Protein AF-A0A7X8YH97-F1 (afdb_monomer)

Mean predicted aligned error: 13.13 Å

Nearest PDB structures (foldseek):
  5l1a-assembly1_A  TM=4.308E-01  e=7.096E+00  Legionella pneumophila subsp. pneumophila str. Philadelphia 1

Structure (mmCIF, N/CA/C/O backbone):
data_AF-A0A7X8YH97-F1
#
_entry.id   AF-A0A7X8YH97-F1
#
loop_
_atom_site.group_PDB
_atom_site.id
_atom_site.type_symbol
_atom_site.label_atom_id
_atom_site.label_alt_id
_atom_site.label_comp_id
_atom_site.label_asym_id
_atom_site.label_entity_id
_atom_site.label_seq_id
_atom_site.pdbx_PDB_ins_code
_atom_site.Cartn_x
_atom_site.Cartn_y
_atom_site.Cartn_z
_atom_site.occupancy
_atom_site.B_iso_or_equiv
_atom_site.auth_seq_id
_atom_site.auth_comp_id
_atom_site.auth_asym_id
_atom_site.auth_atom_id
_atom_site.pdbx_PDB_model_num
ATOM 1 N N . MET A 1 1 ? -0.348 -10.534 -25.094 1.00 33.12 1 MET A N 1
ATOM 2 C CA . MET A 1 1 ? -0.465 -11.509 -23.990 1.00 33.12 1 MET A CA 1
ATOM 3 C C . MET A 1 1 ? -1.700 -11.148 -23.183 1.00 33.12 1 MET A C 1
ATOM 5 O O . MET A 1 1 ? -1.750 -10.054 -22.644 1.00 33.12 1 MET A O 1
ATOM 9 N N . THR A 1 2 ? -2.729 -11.991 -23.199 1.00 35.75 2 THR A N 1
ATOM 10 C CA . THR A 1 2 ? -3.999 -11.766 -22.493 1.00 35.75 2 THR A CA 1
ATOM 11 C C . THR A 1 2 ? -3.890 -12.348 -21.086 1.00 35.75 2 THR A C 1
ATOM 13 O O . THR A 1 2 ? -3.944 -13.566 -20.922 1.00 35.75 2 THR A O 1
ATOM 16 N N . THR A 1 3 ? -3.692 -11.516 -20.065 1.00 48.28 3 THR A N 1
ATOM 17 C CA . THR A 1 3 ? -3.772 -11.976 -18.676 1.00 48.28 3 THR A CA 1
ATOM 18 C C . THR A 1 3 ? -5.246 -12.098 -18.287 1.00 48.28 3 THR A C 1
ATOM 20 O O . THR A 1 3 ? -5.969 -11.114 -18.162 1.00 48.28 3 THR A O 1
ATOM 23 N N . SER A 1 4 ? -5.713 -13.338 -18.142 1.00 44.66 4 SER A N 1
ATOM 24 C CA . SER A 1 4 ? -7.004 -13.661 -17.534 1.00 44.66 4 SER A CA 1
ATOM 25 C C . SER A 1 4 ? -6.951 -13.268 -16.055 1.00 44.66 4 SER A C 1
ATOM 27 O O . SER A 1 4 ? -6.412 -14.009 -15.235 1.00 44.66 4 SER A O 1
ATOM 29 N N . SER A 1 5 ? -7.452 -12.081 -15.713 1.00 53.50 5 SER A N 1
ATOM 30 C CA . SER A 1 5 ? -7.556 -11.628 -14.325 1.00 53.50 5 SER A CA 1
ATOM 31 C C . SER A 1 5 ? -8.686 -12.392 -13.632 1.00 53.50 5 SER A C 1
ATOM 33 O O . SER A 1 5 ? -9.864 -12.098 -13.827 1.00 53.50 5 SER A O 1
ATOM 35 N N . SER A 1 6 ? -8.333 -13.401 -12.836 1.00 59.72 6 SER A N 1
ATOM 36 C CA . SER A 1 6 ? -9.262 -13.960 -11.853 1.00 59.72 6 SER A CA 1
ATOM 37 C C . SER A 1 6 ? -9.592 -12.873 -10.820 1.00 59.72 6 SER A C 1
ATOM 39 O O . SER A 1 6 ? -8.671 -12.199 -10.349 1.00 59.72 6 SER A O 1
ATOM 41 N N . PRO A 1 7 ? -10.871 -12.672 -10.460 1.00 69.12 7 PRO A N 1
ATOM 42 C CA . PRO A 1 7 ? -11.258 -11.606 -9.546 1.00 69.12 7 PRO A CA 1
ATOM 43 C C . PRO A 1 7 ? -10.638 -11.830 -8.162 1.00 69.12 7 PRO A C 1
ATOM 45 O O . PRO A 1 7 ? -10.710 -12.930 -7.610 1.00 69.12 7 PRO A O 1
ATOM 48 N N . LEU A 1 8 ? -10.050 -10.773 -7.592 1.00 81.38 8 LEU A N 1
ATOM 49 C CA . LEU A 1 8 ? -9.585 -10.766 -6.204 1.00 81.38 8 LEU A CA 1
ATOM 50 C C . LEU A 1 8 ? -10.750 -11.134 -5.286 1.00 81.38 8 LEU A C 1
ATOM 52 O O . LEU A 1 8 ? -11.777 -10.451 -5.259 1.00 81.38 8 LEU A O 1
ATOM 56 N N . LYS A 1 9 ? -10.591 -12.210 -4.518 1.00 86.69 9 LYS A N 1
ATOM 57 C CA . LYS A 1 9 ? -11.606 -12.648 -3.562 1.00 86.69 9 LYS A CA 1
ATOM 58 C C . LYS A 1 9 ? -11.460 -11.856 -2.266 1.00 86.69 9 LYS A C 1
ATOM 60 O O . LYS A 1 9 ? -10.758 -12.271 -1.349 1.00 86.69 9 LYS A O 1
ATOM 65 N N . VAL A 1 10 ? -12.122 -10.706 -2.208 1.00 89.12 10 VAL A N 1
ATOM 66 C CA . VAL A 1 10 ? -12.185 -9.873 -1.002 1.00 89.12 10 VAL A CA 1
ATOM 67 C C . VAL A 1 10 ? -13.341 -10.357 -0.108 1.00 89.12 10 VAL A C 1
ATOM 69 O O . VAL A 1 10 ? -14.447 -10.548 -0.624 1.00 89.12 10 VAL A O 1
ATOM 72 N N . PRO A 1 11 ? -13.118 -10.578 1.204 1.00 92.19 11 PRO A N 1
ATOM 73 C CA . PRO A 1 11 ? -14.186 -10.887 2.159 1.00 92.19 11 PRO A CA 1
ATOM 74 C C . PRO A 1 11 ? -15.268 -9.804 2.203 1.00 92.19 11 PRO A C 1
ATOM 76 O O . PRO A 1 11 ? -15.041 -8.654 1.819 1.00 92.19 11 PRO A O 1
ATOM 79 N N . LYS A 1 12 ? -16.461 -10.152 2.693 1.00 93.56 12 LYS A N 1
ATOM 80 C CA . LYS A 1 12 ? -17.549 -9.169 2.821 1.00 93.56 12 LYS A CA 1
ATOM 81 C C . LYS A 1 12 ? -17.186 -8.088 3.838 1.00 93.56 12 LYS A C 1
ATOM 83 O O . LYS A 1 12 ? -16.402 -8.320 4.754 1.00 93.56 12 LYS A O 1
ATOM 88 N N . PHE A 1 13 ? -17.810 -6.917 3.717 1.00 92.94 13 PHE A N 1
ATOM 89 C CA . PHE A 1 13 ? -17.555 -5.795 4.625 1.00 92.94 13 PHE A CA 1
ATOM 90 C C . PHE A 1 13 ? -17.718 -6.175 6.103 1.00 92.94 13 PHE A C 1
ATOM 92 O O . PHE A 1 13 ? -16.851 -5.851 6.910 1.00 92.94 13 PHE A O 1
ATOM 99 N N . ASP A 1 14 ? -18.776 -6.913 6.447 1.00 95.88 14 ASP A N 1
ATOM 100 C CA . ASP A 1 14 ? -19.022 -7.337 7.830 1.00 95.88 14 ASP A CA 1
ATOM 101 C C . ASP A 1 14 ? -17.908 -8.247 8.365 1.00 95.88 14 ASP A C 1
ATOM 103 O O . ASP A 1 14 ? -17.496 -8.112 9.517 1.00 95.88 14 ASP A O 1
ATOM 107 N N . GLU A 1 15 ? -17.365 -9.122 7.516 1.00 94.12 15 GLU A N 1
ATOM 108 C CA . GLU A 1 15 ? -16.246 -10.010 7.853 1.00 94.12 15 GLU A CA 1
ATOM 109 C C . GLU A 1 15 ? -14.955 -9.207 8.057 1.00 94.12 15 GLU A C 1
ATOM 111 O O . GLU A 1 15 ? -14.244 -9.419 9.036 1.00 94.12 15 GLU A O 1
ATOM 116 N N . LEU A 1 16 ? -14.684 -8.226 7.190 1.00 94.00 16 LEU A N 1
ATOM 117 C CA . LEU A 1 16 ? -13.542 -7.317 7.331 1.00 94.00 16 LEU A CA 1
ATOM 118 C C . LEU A 1 16 ? -13.643 -6.462 8.597 1.00 94.00 16 LEU A C 1
ATOM 120 O O . LEU A 1 16 ? -12.649 -6.269 9.295 1.00 94.00 16 LEU A O 1
ATOM 124 N N . MET A 1 17 ? -14.840 -5.963 8.911 1.00 93.88 17 MET A N 1
ATOM 125 C CA . MET A 1 17 ? -15.090 -5.185 10.121 1.00 93.88 17 MET A CA 1
ATOM 126 C C . MET A 1 17 ? -14.912 -6.045 11.375 1.00 93.88 17 MET A C 1
ATOM 128 O O . MET A 1 17 ? -14.331 -5.575 12.354 1.00 93.88 17 MET A O 1
ATOM 132 N N . ALA A 1 18 ? -15.406 -7.286 11.361 1.00 95.12 18 ALA A N 1
ATOM 133 C CA . ALA A 1 18 ? -15.206 -8.226 12.455 1.00 95.12 18 ALA A CA 1
ATOM 134 C C . ALA A 1 18 ? -13.716 -8.540 12.644 1.00 95.12 18 ALA A C 1
ATOM 136 O O . ALA A 1 18 ? -13.224 -8.483 13.769 1.00 95.12 18 ALA A O 1
ATOM 137 N N . LEU A 1 19 ? -12.987 -8.787 11.552 1.00 93.19 19 LEU A N 1
ATOM 138 C CA . LEU A 1 19 ? -11.553 -9.063 11.585 1.00 93.19 19 LEU A CA 1
ATOM 139 C C . LEU A 1 19 ? -10.771 -7.869 12.146 1.00 93.19 19 LEU A C 1
ATOM 141 O O . LEU A 1 19 ? -10.031 -8.025 13.105 1.00 93.19 19 LEU A O 1
ATOM 145 N N . ALA A 1 20 ? -11.022 -6.654 11.655 1.00 91.88 20 ALA A N 1
ATOM 146 C CA . ALA A 1 20 ? -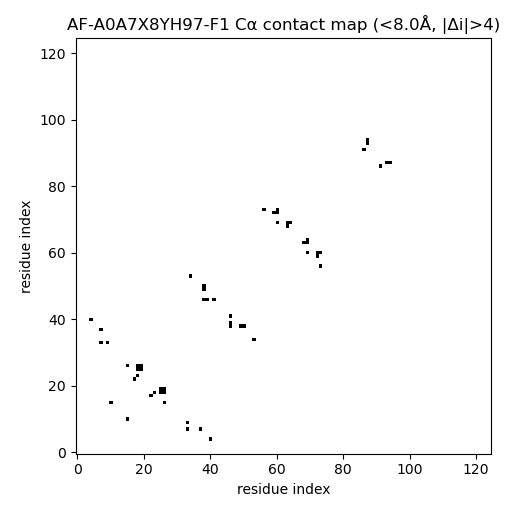10.342 -5.449 12.132 1.00 91.88 20 ALA A CA 1
ATOM 147 C C . ALA A 1 20 ? -10.589 -5.139 13.622 1.00 91.88 20 ALA A C 1
ATOM 149 O O . ALA A 1 20 ? -9.749 -4.508 14.261 1.00 91.88 20 ALA A O 1
ATOM 150 N N . LYS A 1 21 ? -11.739 -5.547 14.177 1.00 93.44 21 LYS A N 1
ATOM 151 C CA . LYS A 1 21 ? -12.075 -5.351 15.598 1.00 93.44 21 LYS A CA 1
ATOM 152 C C . LYS A 1 21 ? -11.495 -6.438 16.498 1.00 93.44 21 LYS A C 1
ATOM 154 O O . LYS A 1 21 ? -11.022 -6.123 17.585 1.00 93.44 21 LYS A O 1
ATOM 159 N N . ASN A 1 22 ? -11.583 -7.694 16.065 1.00 95.88 22 ASN A N 1
ATOM 160 C CA . ASN A 1 22 ? -11.294 -8.853 16.908 1.00 95.88 22 ASN A CA 1
ATOM 161 C C . ASN A 1 22 ? -9.854 -9.355 16.746 1.00 95.88 22 ASN A C 1
ATOM 163 O O . ASN A 1 22 ? -9.278 -9.846 17.710 1.00 95.88 22 ASN A O 1
ATOM 167 N N . ASP A 1 23 ? -9.277 -9.218 15.549 1.00 94.44 23 ASP A N 1
ATOM 168 C CA . ASP A 1 23 ? -7.896 -9.592 15.243 1.00 94.44 23 ASP A CA 1
ATOM 169 C C . ASP A 1 23 ? -7.267 -8.623 14.217 1.00 94.44 23 ASP A C 1
ATOM 171 O O . ASP A 1 23 ? -7.210 -8.896 13.009 1.00 94.44 23 ASP A O 1
ATOM 175 N N . PRO A 1 24 ? -6.772 -7.463 14.684 1.00 90.81 24 PRO A N 1
ATOM 176 C CA . PRO A 1 24 ? -6.128 -6.479 13.818 1.00 90.81 24 PRO A CA 1
ATOM 177 C C . PRO A 1 24 ? -4.909 -7.034 13.064 1.00 90.81 24 PRO A C 1
ATOM 179 O O . PRO A 1 24 ? -4.602 -6.572 11.966 1.00 90.81 24 PRO A O 1
ATOM 182 N N . SER A 1 25 ? -4.224 -8.033 13.632 1.00 93.50 25 SER A N 1
ATOM 183 C CA . SER A 1 25 ? -3.020 -8.615 13.037 1.00 93.50 25 SER A CA 1
ATOM 184 C C . SER A 1 25 ? -3.344 -9.484 11.822 1.00 93.50 25 SER A C 1
ATOM 186 O O . SER A 1 25 ? -2.684 -9.375 10.786 1.00 93.50 25 SER A O 1
ATOM 188 N N . GLU A 1 26 ? -4.414 -10.276 11.894 1.00 93.38 26 GLU A N 1
ATOM 189 C CA . GLU A 1 26 ? -4.918 -11.039 10.752 1.00 93.38 26 GLU A CA 1
ATOM 190 C C . GLU A 1 26 ? -5.507 -10.122 9.676 1.00 93.38 26 GLU A C 1
ATOM 192 O O . GLU A 1 26 ? -5.335 -10.374 8.482 1.00 93.38 26 GLU A O 1
ATOM 197 N N . PHE A 1 27 ? -6.122 -9.001 10.066 1.00 93.75 27 PHE A N 1
ATOM 198 C CA . PHE A 1 27 ? -6.547 -7.981 9.107 1.00 93.75 27 PHE A CA 1
ATOM 199 C C . PHE A 1 27 ? -5.358 -7.394 8.328 1.00 93.75 27 PHE A C 1
ATOM 201 O O . PHE A 1 27 ? -5.436 -7.209 7.109 1.00 93.75 27 PHE A O 1
ATOM 208 N N . ASP A 1 28 ? -4.235 -7.135 9.000 1.00 91.44 28 ASP A N 1
ATOM 209 C CA . ASP A 1 28 ? -3.012 -6.651 8.356 1.00 91.44 28 ASP A CA 1
ATOM 210 C C . ASP A 1 28 ? -2.398 -7.685 7.404 1.00 91.44 28 ASP A C 1
ATOM 212 O O . ASP A 1 28 ? -2.022 -7.337 6.279 1.00 91.44 28 ASP A O 1
ATOM 216 N N . ARG A 1 29 ? -2.376 -8.963 7.799 1.00 94.31 29 ARG A N 1
ATOM 217 C CA . ARG A 1 29 ? -1.921 -10.071 6.942 1.00 94.31 29 ARG A CA 1
ATOM 218 C C . ARG A 1 29 ? -2.803 -10.247 5.712 1.00 94.31 29 ARG A C 1
ATOM 220 O O . ARG A 1 29 ? -2.284 -10.415 4.609 1.00 94.31 29 ARG A O 1
ATOM 227 N N . LEU A 1 30 ? -4.124 -10.160 5.874 1.00 94.44 30 LEU A N 1
ATOM 228 C CA . LEU A 1 30 ? -5.070 -10.221 4.762 1.00 94.44 30 LEU A CA 1
ATOM 229 C C . LEU A 1 30 ? -4.807 -9.096 3.755 1.00 94.44 30 LEU A C 1
ATOM 231 O O . LEU A 1 30 ? -4.735 -9.356 2.554 1.00 94.44 30 LEU A O 1
ATOM 235 N N . LYS A 1 31 ? -4.614 -7.857 4.229 1.00 92.50 31 LYS A N 1
ATOM 236 C CA . LYS A 1 31 ? -4.262 -6.724 3.357 1.00 92.50 31 LYS A CA 1
ATOM 237 C C . LYS A 1 31 ? -2.973 -6.988 2.578 1.00 92.50 31 LYS A C 1
ATOM 239 O O . LYS A 1 31 ? -2.967 -6.817 1.363 1.00 92.50 31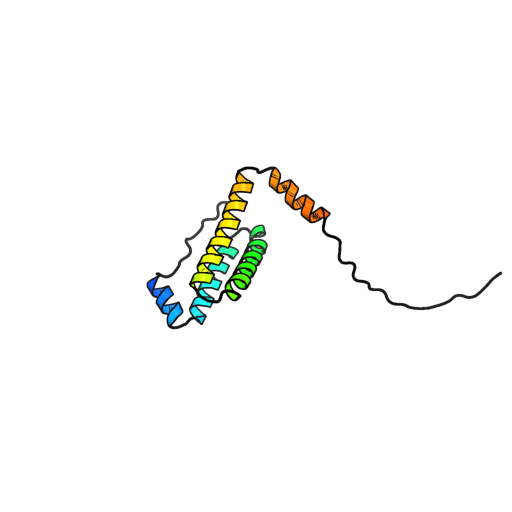 LYS A O 1
ATOM 244 N N . GLN A 1 32 ? -1.910 -7.427 3.255 1.00 93.62 32 GLN A N 1
ATOM 245 C CA . GLN A 1 32 ? -0.627 -7.733 2.608 1.00 93.62 32 GLN A CA 1
ATOM 246 C C . GLN A 1 32 ? -0.778 -8.830 1.551 1.00 93.62 32 GLN A C 1
ATOM 248 O O . GLN A 1 32 ? -0.344 -8.648 0.417 1.00 93.62 32 GLN A O 1
ATOM 253 N N . SER A 1 33 ? -1.485 -9.914 1.880 1.00 95.00 33 SER A N 1
ATOM 254 C CA . SER A 1 33 ? -1.751 -11.012 0.949 1.00 95.00 33 SER A CA 1
ATOM 255 C C . SER A 1 33 ? -2.510 -10.553 -0.299 1.00 95.00 33 SER A C 1
ATOM 257 O O . SER A 1 33 ? -2.179 -10.969 -1.410 1.00 95.00 33 SER A O 1
ATOM 259 N N . LEU A 1 34 ? -3.518 -9.688 -0.145 1.00 94.06 34 LEU A N 1
ATOM 260 C CA . LEU A 1 34 ? -4.260 -9.134 -1.279 1.00 94.06 34 LEU A CA 1
ATOM 261 C C . LEU A 1 34 ? -3.368 -8.243 -2.155 1.00 94.06 34 LEU A C 1
ATOM 263 O O . LEU A 1 34 ? -3.407 -8.368 -3.379 1.00 94.06 34 LEU A O 1
ATOM 267 N N . CYS A 1 35 ? -2.530 -7.392 -1.554 1.00 93.88 35 CYS A N 1
ATOM 268 C CA . CYS A 1 35 ? -1.562 -6.586 -2.300 1.00 93.88 35 CYS A CA 1
ATOM 269 C C . CYS A 1 35 ? -0.562 -7.466 -3.066 1.00 93.88 35 CYS A C 1
ATOM 271 O O . CYS A 1 35 ? -0.350 -7.257 -4.260 1.00 93.88 35 CYS A O 1
ATOM 273 N N . ASP A 1 36 ? 0.008 -8.484 -2.421 1.00 94.50 36 ASP A N 1
ATOM 274 C CA . ASP A 1 36 ? 0.963 -9.399 -3.051 1.00 94.50 36 ASP A CA 1
ATOM 275 C C . ASP A 1 36 ? 0.349 -10.179 -4.215 1.00 94.50 36 ASP A C 1
ATOM 277 O O . ASP A 1 36 ? 1.017 -10.372 -5.233 1.00 94.50 36 ASP A O 1
ATOM 281 N N . GLN A 1 37 ? -0.919 -10.584 -4.112 1.00 94.19 37 GLN A N 1
ATOM 282 C CA . GLN A 1 37 ? -1.641 -11.220 -5.216 1.00 94.19 37 GLN A CA 1
ATOM 283 C C . GLN A 1 37 ? -1.746 -10.288 -6.429 1.00 94.19 37 GLN A C 1
ATOM 285 O O . GLN A 1 37 ? -1.451 -10.706 -7.548 1.00 94.19 37 GLN A O 1
ATOM 290 N N . VAL A 1 38 ? -2.108 -9.016 -6.216 1.00 91.88 38 VAL A N 1
ATOM 291 C CA . VAL A 1 38 ? -2.201 -8.025 -7.304 1.00 91.88 38 VAL A CA 1
ATOM 292 C C . VAL A 1 38 ? -0.844 -7.786 -7.951 1.00 91.88 38 VAL A C 1
ATOM 294 O O . VAL A 1 38 ? -0.730 -7.796 -9.175 1.00 91.88 38 VAL A O 1
ATOM 297 N N . ILE A 1 39 ? 0.193 -7.594 -7.136 1.00 93.94 39 ILE A N 1
ATOM 298 C CA . ILE A 1 39 ? 1.550 -7.336 -7.620 1.00 93.94 39 ILE A CA 1
ATOM 299 C C . ILE A 1 39 ? 2.083 -8.542 -8.397 1.00 93.94 39 ILE A C 1
ATOM 301 O O . ILE A 1 39 ? 2.649 -8.368 -9.471 1.00 93.94 39 ILE A O 1
ATOM 305 N N . SER A 1 40 ? 1.876 -9.759 -7.892 1.00 93.94 40 SER A N 1
ATOM 306 C CA . SER A 1 40 ? 2.378 -10.981 -8.534 1.00 93.94 40 SER A CA 1
ATOM 307 C C . SER A 1 40 ? 1.657 -11.302 -9.844 1.00 93.94 40 SER A C 1
ATOM 309 O O . SER A 1 40 ? 2.239 -11.941 -10.715 1.00 93.94 40 SER A O 1
ATOM 311 N N . ALA A 1 41 ? 0.412 -10.844 -10.007 1.00 91.44 41 ALA A N 1
ATOM 312 C CA 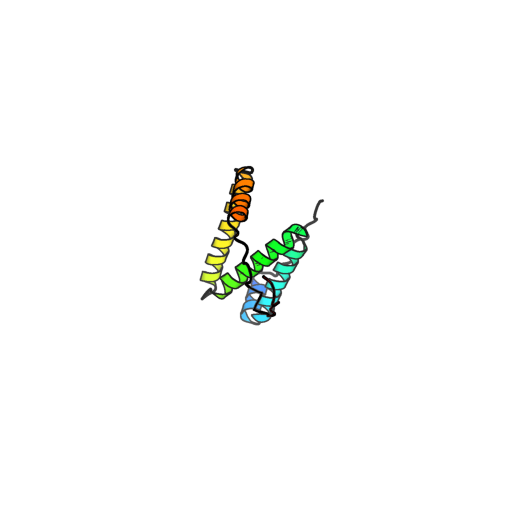. ALA A 1 41 ? -0.343 -10.980 -11.251 1.00 91.44 41 ALA A CA 1
ATOM 313 C C . ALA A 1 41 ? 0.040 -9.939 -12.323 1.00 91.44 41 ALA A C 1
ATOM 315 O O . ALA A 1 41 ? -0.343 -10.088 -13.486 1.00 91.44 41 ALA A O 1
ATOM 316 N N . ALA A 1 42 ? 0.772 -8.882 -11.955 1.00 91.31 42 ALA A N 1
ATOM 317 C CA . ALA A 1 42 ? 1.262 -7.885 -12.900 1.00 91.31 42 ALA A CA 1
ATOM 318 C C . ALA A 1 42 ? 2.445 -8.415 -13.730 1.00 91.31 42 ALA A C 1
ATOM 320 O O . ALA A 1 42 ? 3.116 -9.382 -13.353 1.00 91.31 42 ALA A O 1
ATOM 321 N N . SER A 1 43 ? 2.732 -7.756 -14.859 1.00 93.00 43 SER A N 1
ATOM 322 C CA . SER A 1 43 ? 3.902 -8.082 -15.682 1.00 93.00 43 SER A CA 1
ATOM 323 C C . SER A 1 43 ? 5.194 -7.969 -14.871 1.00 93.00 43 SER A C 1
ATOM 325 O O . SER A 1 43 ? 5.315 -7.083 -14.023 1.00 93.00 43 SER A O 1
ATOM 327 N N . GLY A 1 44 ? 6.163 -8.847 -15.155 1.00 93.44 44 GLY A N 1
ATOM 328 C CA . GLY A 1 44 ? 7.437 -8.924 -14.430 1.00 93.44 44 GLY A CA 1
ATOM 329 C C . GLY A 1 44 ? 8.128 -7.566 -14.289 1.00 93.44 44 GLY A C 1
ATOM 330 O O . GLY A 1 44 ? 8.498 -7.183 -13.184 1.00 93.44 44 GLY A O 1
ATOM 331 N N . ASP A 1 45 ? 8.176 -6.792 -15.374 1.00 93.62 45 ASP A N 1
ATOM 332 C CA . ASP A 1 45 ? 8.803 -5.463 -15.407 1.00 93.62 45 ASP A CA 1
ATOM 333 C C . ASP A 1 45 ? 8.099 -4.434 -14.504 1.00 93.62 45 ASP A C 1
ATOM 335 O O . ASP A 1 45 ? 8.715 -3.487 -14.019 1.00 93.62 45 ASP A O 1
ATOM 339 N N . MET A 1 46 ? 6.799 -4.612 -14.245 1.00 91.50 46 MET A N 1
ATOM 340 C CA . MET A 1 46 ? 5.998 -3.695 -13.432 1.00 91.50 46 MET A CA 1
ATOM 341 C C . MET A 1 46 ? 6.047 -4.034 -11.935 1.00 91.50 46 MET A C 1
ATOM 343 O O . MET A 1 46 ? 5.868 -3.146 -11.096 1.00 91.50 46 MET A O 1
ATOM 347 N N . GLN A 1 47 ? 6.314 -5.293 -11.570 1.00 95.81 47 GLN A N 1
ATOM 348 C CA . GLN A 1 47 ? 6.291 -5.731 -10.167 1.00 95.81 47 GLN A CA 1
ATOM 349 C C . GLN A 1 47 ? 7.249 -4.937 -9.259 1.00 95.81 47 GLN A C 1
ATOM 351 O O . GLN A 1 47 ? 6.805 -4.523 -8.185 1.00 95.81 47 GLN A O 1
ATOM 356 N N . PRO A 1 48 ? 8.514 -4.644 -9.644 1.00 95.31 48 PRO A N 1
ATOM 357 C CA . PRO A 1 48 ? 9.423 -3.853 -8.812 1.00 95.31 48 PRO A CA 1
ATOM 358 C C . PRO A 1 48 ? 8.863 -2.464 -8.495 1.00 95.31 48 PRO A C 1
ATOM 360 O O . PRO A 1 48 ? 8.888 -2.018 -7.345 1.00 95.31 48 PRO A O 1
ATOM 363 N N . ARG A 1 49 ? 8.283 -1.800 -9.502 1.00 92.81 49 ARG A N 1
ATOM 364 C CA . ARG A 1 49 ? 7.658 -0.486 -9.342 1.00 92.81 49 ARG A CA 1
ATOM 365 C C . ARG A 1 49 ? 6.446 -0.560 -8.416 1.00 92.81 49 ARG A C 1
ATOM 367 O O . ARG A 1 49 ? 6.308 0.290 -7.538 1.00 92.81 49 ARG A O 1
ATOM 374 N N . LEU A 1 50 ? 5.593 -1.572 -8.566 1.00 94.44 50 LEU A N 1
ATOM 375 C CA . LEU A 1 50 ? 4.427 -1.755 -7.698 1.00 94.44 50 LEU A CA 1
ATOM 376 C C . LEU A 1 50 ? 4.820 -2.064 -6.246 1.00 94.44 50 LEU A C 1
ATOM 378 O O . LEU A 1 50 ? 4.214 -1.509 -5.334 1.00 94.44 50 LEU A O 1
ATOM 382 N N . ARG A 1 51 ? 5.871 -2.861 -6.008 1.00 96.56 51 ARG A N 1
ATOM 383 C CA . ARG A 1 51 ? 6.404 -3.090 -4.651 1.00 96.56 51 ARG A CA 1
ATOM 384 C C . ARG A 1 51 ? 6.930 -1.800 -4.025 1.00 96.56 51 ARG A C 1
ATOM 386 O O . ARG A 1 51 ? 6.631 -1.520 -2.867 1.00 96.56 51 ARG A O 1
ATOM 393 N N . ALA A 1 52 ? 7.634 -0.971 -4.797 1.00 94.50 52 ALA A N 1
ATOM 394 C CA . ALA A 1 52 ? 8.067 0.344 -4.329 1.00 94.50 52 ALA A CA 1
ATOM 395 C C . ALA A 1 52 ? 6.878 1.265 -3.987 1.00 94.50 52 ALA A C 1
ATOM 397 O O . ALA A 1 52 ? 6.926 1.974 -2.978 1.00 94.50 52 ALA A O 1
ATOM 398 N N . GLN A 1 53 ? 5.799 1.232 -4.783 1.00 93.88 53 GLN A N 1
ATOM 399 C CA . GLN A 1 53 ? 4.556 1.958 -4.489 1.00 93.88 53 GLN A CA 1
ATOM 400 C C . GLN A 1 53 ? 3.874 1.434 -3.218 1.00 93.88 53 GLN A C 1
ATOM 402 O O . GLN A 1 53 ? 3.496 2.243 -2.374 1.00 93.88 53 GLN A O 1
ATOM 407 N N . GLN A 1 54 ? 3.790 0.115 -3.023 1.00 95.19 54 GLN A N 1
ATOM 408 C CA . GLN A 1 54 ? 3.258 -0.478 -1.792 1.00 95.19 54 GLN A CA 1
ATOM 409 C C . GLN A 1 54 ? 4.046 0.001 -0.567 1.00 95.19 54 GLN A C 1
ATOM 411 O O . GLN A 1 54 ? 3.461 0.551 0.359 1.00 95.19 54 GLN A O 1
ATOM 416 N N . SER A 1 55 ? 5.381 -0.083 -0.600 1.00 95.06 55 SER A N 1
ATOM 417 C CA . SER A 1 55 ? 6.221 0.416 0.499 1.00 95.06 55 SER A CA 1
ATOM 418 C C . SER A 1 55 ? 6.064 1.922 0.738 1.00 95.06 55 SER A C 1
ATOM 420 O O . SER A 1 55 ? 6.203 2.394 1.868 1.00 95.06 55 SER A O 1
ATOM 422 N N . HIS A 1 56 ? 5.807 2.711 -0.310 1.00 94.44 56 HIS A N 1
ATOM 423 C CA . HIS A 1 56 ? 5.491 4.129 -0.157 1.00 94.44 56 HIS A CA 1
ATOM 424 C C . HIS A 1 56 ? 4.157 4.327 0.572 1.00 94.44 56 HIS A C 1
ATOM 426 O O . HIS A 1 56 ? 4.117 5.092 1.538 1.00 94.44 56 HIS A O 1
ATOM 432 N N . ILE A 1 57 ? 3.111 3.606 0.162 1.00 93.50 57 ILE A N 1
ATOM 433 C CA . ILE A 1 57 ? 1.793 3.618 0.805 1.00 93.50 57 ILE A CA 1
ATOM 434 C C . ILE A 1 57 ? 1.917 3.208 2.275 1.00 93.50 57 ILE A C 1
ATOM 436 O O . ILE A 1 57 ? 1.440 3.942 3.135 1.00 93.50 57 ILE A O 1
ATOM 440 N N . ASP A 1 58 ? 2.642 2.134 2.588 1.00 93.94 58 ASP A N 1
ATOM 441 C CA . ASP A 1 58 ? 2.838 1.666 3.966 1.00 93.94 58 ASP A CA 1
ATOM 442 C C . ASP A 1 58 ? 3.474 2.750 4.851 1.00 93.94 58 ASP A C 1
ATOM 444 O O . ASP A 1 58 ? 2.981 3.052 5.939 1.00 93.94 58 ASP A O 1
ATOM 448 N N . ARG A 1 59 ? 4.526 3.424 4.363 1.00 94.56 59 ARG A N 1
ATOM 449 C CA . ARG A 1 59 ? 5.174 4.541 5.082 1.00 94.56 59 ARG A CA 1
ATOM 450 C C . ARG A 1 59 ? 4.267 5.754 5.252 1.00 94.56 59 ARG A C 1
ATOM 452 O O . ARG A 1 59 ? 4.422 6.540 6.188 1.00 94.56 59 ARG A O 1
ATOM 459 N N . VAL A 1 60 ? 3.381 5.991 4.297 1.00 93.75 60 VAL A N 1
ATOM 460 C CA . VAL A 1 60 ? 2.422 7.092 4.338 1.00 93.75 60 VAL A CA 1
ATOM 461 C C . VAL A 1 60 ? 1.312 6.788 5.353 1.00 93.75 60 VAL A C 1
ATOM 463 O O . VAL A 1 60 ? 1.031 7.624 6.213 1.00 93.75 60 VAL A O 1
ATOM 466 N N . VAL A 1 61 ? 0.765 5.573 5.328 1.00 92.44 61 VAL A N 1
ATOM 467 C CA . VAL A 1 61 ? -0.246 5.086 6.275 1.00 92.44 61 VAL A CA 1
ATOM 468 C C . VAL A 1 61 ? 0.303 5.050 7.702 1.00 92.44 61 VAL A C 1
ATOM 470 O O . VAL A 1 61 ? -0.362 5.534 8.610 1.00 92.44 61 VAL A O 1
ATOM 473 N N . ALA A 1 62 ? 1.541 4.590 7.908 1.00 93.25 62 ALA A N 1
ATOM 474 C CA . ALA A 1 62 ? 2.170 4.527 9.233 1.00 93.25 62 ALA A CA 1
ATOM 475 C C . ALA A 1 62 ? 2.284 5.893 9.938 1.00 93.25 62 ALA A C 1
ATOM 477 O O . ALA A 1 62 ? 2.377 5.962 11.160 1.00 93.25 62 ALA A O 1
ATOM 478 N N . ARG A 1 63 ? 2.266 6.998 9.180 1.00 94.12 63 ARG A N 1
ATOM 479 C CA . ARG A 1 63 ? 2.292 8.368 9.722 1.00 94.12 63 ARG A CA 1
ATOM 480 C C . ARG A 1 63 ? 0.898 8.909 10.058 1.00 94.12 63 ARG A C 1
ATOM 482 O O . ARG A 1 63 ? 0.777 10.015 10.588 1.00 94.12 63 ARG A O 1
ATOM 489 N N . CYS A 1 64 ? -0.163 8.173 9.735 1.00 95.06 64 CYS A N 1
ATOM 490 C CA . CYS A 1 64 ? -1.529 8.617 9.952 1.00 95.06 64 CYS A CA 1
ATOM 491 C C . CYS A 1 64 ? -1.975 8.377 11.400 1.00 95.06 64 CYS A C 1
ATOM 493 O O . CYS A 1 64 ? -1.843 7.287 11.938 1.00 95.06 64 CYS A O 1
ATOM 495 N N . LYS A 1 65 ? -2.554 9.408 12.029 1.00 91.75 65 LYS A N 1
ATOM 496 C CA . LYS A 1 65 ? -2.970 9.367 13.441 1.00 91.75 65 LYS A CA 1
ATOM 497 C C . LYS A 1 65 ? -4.300 8.648 13.691 1.00 91.75 65 LYS A C 1
ATOM 499 O O . LYS A 1 65 ? -4.602 8.323 14.831 1.00 91.75 65 LYS A O 1
ATOM 504 N N . ASN A 1 66 ? -5.129 8.474 12.659 1.00 91.94 66 ASN A N 1
ATOM 505 C CA . ASN A 1 66 ? -6.428 7.812 12.767 1.00 91.94 66 ASN A CA 1
ATOM 506 C C . ASN A 1 66 ? -6.895 7.239 11.406 1.00 91.94 66 ASN A C 1
ATOM 508 O O . ASN A 1 66 ? -6.335 7.593 10.357 1.00 91.94 66 ASN A O 1
ATOM 512 N N . PRO A 1 67 ? -7.931 6.378 11.397 1.00 89.44 67 PRO A N 1
ATOM 513 C CA . PRO A 1 67 ? -8.431 5.749 10.172 1.00 89.44 67 PRO A CA 1
ATOM 514 C C . PRO A 1 67 ? -8.990 6.732 9.131 1.00 89.44 67 PRO A C 1
ATOM 516 O O . PRO A 1 67 ? -8.814 6.523 7.935 1.00 89.44 67 PRO A O 1
ATOM 519 N N . ILE A 1 68 ? -9.613 7.836 9.557 1.00 94.00 68 ILE A N 1
ATOM 520 C CA . ILE A 1 68 ? -10.151 8.852 8.635 1.00 94.00 68 ILE A CA 1
ATOM 521 C C . ILE A 1 68 ? -9.019 9.550 7.882 1.00 94.00 68 ILE A C 1
ATOM 523 O O . ILE A 1 68 ? -9.070 9.679 6.661 1.00 94.00 68 ILE A O 1
ATOM 527 N N . HIS A 1 69 ? -7.964 9.944 8.594 1.00 95.75 69 HIS A N 1
ATOM 528 C CA . HIS A 1 69 ? -6.775 10.532 7.991 1.00 95.75 69 HIS A CA 1
ATOM 529 C C . HIS A 1 69 ? -6.120 9.561 7.004 1.00 95.75 69 HIS A C 1
ATOM 531 O O . HIS A 1 69 ? -5.766 9.964 5.900 1.00 95.75 69 HIS A O 1
ATOM 537 N N . THR A 1 70 ? -6.051 8.275 7.361 1.00 94.75 70 THR A N 1
ATOM 538 C CA . THR A 1 70 ? -5.565 7.217 6.464 1.00 94.75 70 THR A CA 1
ATOM 539 C C . THR A 1 70 ? -6.368 7.179 5.162 1.00 94.75 70 THR A C 1
ATOM 541 O O . THR A 1 70 ? -5.780 7.225 4.087 1.00 94.75 70 THR A O 1
ATOM 544 N N . ASN A 1 71 ? -7.703 7.186 5.237 1.00 94.69 71 A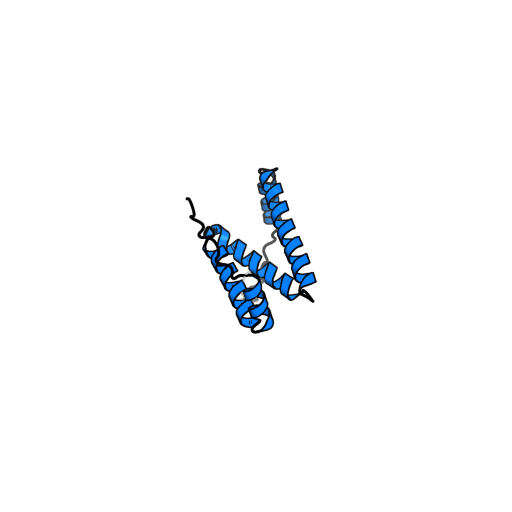SN A N 1
ATOM 545 C CA . ASN A 1 71 ? -8.568 7.181 4.053 1.00 94.69 71 ASN A CA 1
ATOM 546 C C . ASN A 1 71 ? -8.362 8.410 3.158 1.00 94.69 71 ASN A C 1
ATOM 548 O O . ASN A 1 71 ? -8.264 8.271 1.940 1.00 94.69 71 ASN A O 1
ATOM 552 N N . VAL A 1 72 ? -8.260 9.607 3.746 1.00 95.94 72 VAL A N 1
ATOM 553 C CA . VAL A 1 72 ? -8.005 10.847 2.991 1.00 95.94 72 VAL A CA 1
ATOM 554 C C . VAL A 1 72 ? -6.668 10.767 2.259 1.00 95.94 72 VAL A C 1
ATOM 556 O O . VAL A 1 72 ? -6.572 11.087 1.076 1.00 95.94 72 VAL A O 1
ATOM 559 N N . VAL A 1 73 ? -5.628 10.311 2.951 1.00 96.25 73 VAL A N 1
ATOM 560 C CA . VAL A 1 73 ? -4.285 10.212 2.387 1.00 96.25 73 VAL A CA 1
ATOM 561 C C . VAL A 1 73 ? -4.212 9.154 1.281 1.00 96.25 73 VAL A C 1
ATOM 563 O O . VAL A 1 73 ? -3.605 9.415 0.241 1.00 96.25 73 VAL A O 1
ATOM 566 N N . LEU A 1 74 ? -4.872 8.006 1.455 1.00 94.94 74 LEU A N 1
ATOM 567 C CA . LEU A 1 74 ? -4.992 6.984 0.411 1.00 94.94 74 LEU A CA 1
ATOM 568 C C . LEU A 1 74 ? -5.729 7.518 -0.824 1.00 94.94 74 LEU A C 1
ATOM 570 O O . LEU A 1 74 ? -5.276 7.294 -1.945 1.00 94.94 74 LEU A O 1
ATOM 574 N N . MET A 1 75 ? -6.817 8.271 -0.633 1.00 96.00 75 MET A N 1
ATOM 575 C CA . MET A 1 75 ? -7.553 8.883 -1.742 1.00 96.00 75 MET A CA 1
ATOM 576 C C . MET A 1 75 ? -6.688 9.889 -2.510 1.00 96.00 75 MET A C 1
ATOM 578 O O . MET A 1 75 ? -6.676 9.883 -3.740 1.00 96.00 75 MET A O 1
ATOM 582 N N . ASN A 1 76 ? -5.917 10.713 -1.799 1.00 94.94 76 ASN A N 1
ATOM 583 C CA . ASN A 1 76 ? -4.983 11.650 -2.422 1.00 94.94 76 ASN A CA 1
ATOM 584 C C . ASN A 1 76 ? -3.903 10.919 -3.229 1.00 94.94 76 ASN A C 1
ATOM 586 O O . ASN A 1 76 ? -3.556 11.354 -4.326 1.00 94.94 76 ASN A O 1
ATOM 590 N N . GLU A 1 77 ? -3.366 9.811 -2.712 1.00 94.56 77 GLU A N 1
ATOM 591 C CA . GLU A 1 77 ? -2.367 9.028 -3.440 1.00 94.56 77 GLU A CA 1
ATOM 592 C C . GLU A 1 77 ? -2.959 8.401 -4.705 1.00 94.56 77 GLU A C 1
ATOM 594 O O . GLU A 1 77 ? -2.369 8.513 -5.780 1.00 94.56 77 GLU A O 1
ATOM 599 N N . LEU A 1 78 ? -4.173 7.852 -4.620 1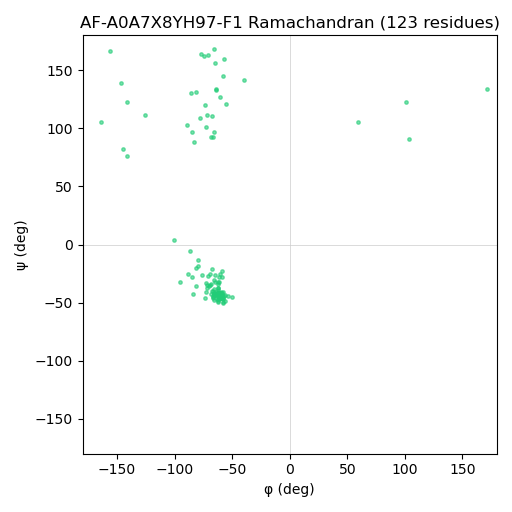.00 94.12 78 LEU A N 1
ATOM 600 C CA . LEU A 1 78 ? -4.894 7.342 -5.783 1.00 94.12 78 LEU A CA 1
ATOM 601 C C . LEU A 1 78 ? -5.122 8.436 -6.837 1.00 94.12 78 LEU A C 1
ATOM 603 O O . LEU A 1 78 ? -4.848 8.221 -8.018 1.00 94.12 78 LEU A O 1
ATOM 607 N N . GLN A 1 79 ? -5.569 9.624 -6.423 1.00 95.12 79 GLN A N 1
ATOM 608 C CA . GLN A 1 79 ? -5.783 10.754 -7.330 1.00 95.12 79 GLN A CA 1
ATOM 609 C C . GLN A 1 79 ? -4.504 11.149 -8.071 1.00 95.12 79 GLN A C 1
ATOM 611 O O . GLN A 1 79 ? -4.557 11.366 -9.280 1.00 95.12 79 GLN A O 1
ATOM 616 N N . LYS A 1 80 ? -3.344 11.179 -7.399 1.00 91.94 80 LYS A N 1
ATOM 617 C CA . LYS A 1 80 ? -2.059 11.450 -8.069 1.00 91.94 80 LYS A CA 1
ATOM 618 C C . LYS A 1 80 ? -1.768 10.434 -9.168 1.00 91.94 80 LYS A C 1
ATOM 620 O O . LYS A 1 80 ? -1.347 10.825 -10.254 1.00 91.94 80 LYS A O 1
ATOM 625 N N . GLN A 1 81 ? -1.986 9.144 -8.906 1.00 90.19 81 GLN A N 1
ATOM 626 C CA . GLN A 1 81 ? -1.733 8.096 -9.899 1.00 90.19 81 GLN A CA 1
ATOM 627 C C . GLN A 1 81 ? -2.698 8.204 -11.086 1.00 90.19 81 GLN A C 1
ATOM 629 O O . GLN A 1 81 ? -2.273 8.085 -12.233 1.00 90.19 81 GLN A O 1
ATOM 634 N N . VAL A 1 82 ? -3.974 8.515 -10.833 1.00 92.56 82 VAL A N 1
ATOM 635 C CA . VAL A 1 82 ? -4.966 8.754 -11.894 1.00 92.56 82 VAL A CA 1
ATOM 636 C C . VAL A 1 82 ? -4.599 9.977 -12.735 1.00 92.56 82 VAL A C 1
ATOM 638 O O . VAL A 1 82 ? -4.722 9.928 -13.956 1.00 92.56 82 VAL A O 1
ATOM 641 N N . MET A 1 83 ? -4.120 11.063 -12.124 1.00 91.69 83 MET A N 1
ATOM 642 C CA . MET A 1 83 ? -3.704 12.256 -12.868 1.00 91.69 83 MET A CA 1
ATOM 643 C C . MET A 1 83 ? -2.470 11.992 -13.729 1.00 91.69 83 MET A C 1
ATOM 645 O O . MET A 1 83 ? -2.503 12.310 -14.914 1.00 91.69 83 MET A O 1
ATOM 649 N N . LYS A 1 84 ? -1.444 11.318 -13.190 1.00 87.25 84 LYS A N 1
ATOM 650 C CA . LYS A 1 84 ? -0.278 10.871 -13.976 1.00 87.25 84 LYS A CA 1
ATOM 651 C C . LYS A 1 84 ? -0.698 9.997 -15.153 1.00 87.25 84 LYS A C 1
ATOM 653 O O . LYS A 1 84 ? -0.218 10.170 -16.265 1.00 87.25 84 LYS A O 1
ATOM 658 N N . PHE A 1 85 ? -1.623 9.069 -14.921 1.00 87.69 85 PHE A N 1
ATOM 659 C CA . PHE A 1 85 ? -2.150 8.221 -15.983 1.00 87.69 85 PHE A CA 1
ATOM 660 C C . PHE A 1 85 ? -2.863 9.039 -17.068 1.00 87.69 85 PHE A C 1
ATOM 662 O O . PHE A 1 85 ? -2.592 8.860 -18.252 1.00 87.69 85 PHE A O 1
ATOM 669 N N . ARG A 1 86 ? -3.733 9.980 -16.677 1.00 90.94 86 ARG A N 1
ATOM 670 C CA . ARG A 1 86 ? -4.416 10.884 -17.615 1.00 90.94 86 ARG A CA 1
ATOM 671 C C . ARG A 1 86 ? -3.436 11.732 -18.418 1.00 90.94 86 ARG A C 1
ATOM 673 O O . ARG A 1 86 ? -3.664 11.930 -19.606 1.00 90.94 86 ARG A O 1
ATOM 680 N N . GLU A 1 87 ? -2.380 12.229 -17.788 1.00 88.81 87 GLU A N 1
ATOM 681 C CA . GLU A 1 87 ? -1.336 13.021 -18.436 1.00 88.81 87 GLU A CA 1
ATOM 682 C C . GLU A 1 87 ? -0.605 12.209 -19.509 1.00 88.81 87 GLU A C 1
ATOM 684 O O . GLU A 1 87 ? -0.551 12.643 -20.656 1.00 88.81 87 GLU A O 1
ATOM 689 N N . VAL A 1 88 ? -0.162 10.992 -19.175 1.00 87.50 88 VAL A N 1
ATOM 690 C CA . VAL A 1 88 ? 0.477 10.065 -20.129 1.00 87.50 88 VAL A CA 1
ATOM 691 C C . VAL A 1 88 ? -0.443 9.758 -21.313 1.00 87.50 88 VAL A C 1
ATOM 693 O O . VAL A 1 88 ? 0.007 9.724 -22.455 1.00 87.50 88 VAL A O 1
ATOM 696 N N . LEU A 1 89 ? -1.742 9.566 -21.067 1.00 89.19 89 LEU A N 1
ATOM 697 C CA . LEU A 1 89 ? -2.711 9.338 -22.142 1.00 89.19 89 LEU A CA 1
ATOM 698 C C . LEU A 1 89 ? -2.960 10.581 -23.007 1.00 89.19 89 LEU A C 1
ATOM 700 O O . LEU A 1 89 ? -3.214 10.446 -24.201 1.00 89.19 89 LEU A O 1
ATOM 704 N N . SER A 1 90 ? -2.933 11.774 -22.410 1.00 89.12 90 SER A N 1
ATOM 705 C CA . SER A 1 90 ? -3.263 13.029 -23.099 1.00 89.12 90 SER A CA 1
ATOM 706 C C . SER A 1 90 ? -2.066 13.620 -23.847 1.00 89.12 90 SER A C 1
ATOM 708 O O . SER A 1 90 ? -2.261 14.320 -24.835 1.00 89.12 90 SER A O 1
ATOM 710 N N . ASN A 1 91 ? -0.841 13.347 -23.391 1.00 82.50 91 ASN A N 1
ATOM 711 C CA . ASN A 1 91 ? 0.402 13.810 -24.005 1.00 82.50 91 ASN A CA 1
ATOM 712 C C . ASN A 1 91 ? 1.486 12.712 -23.953 1.00 82.50 91 ASN A C 1
ATOM 714 O O . ASN A 1 91 ? 2.432 12.800 -23.164 1.00 82.50 91 ASN 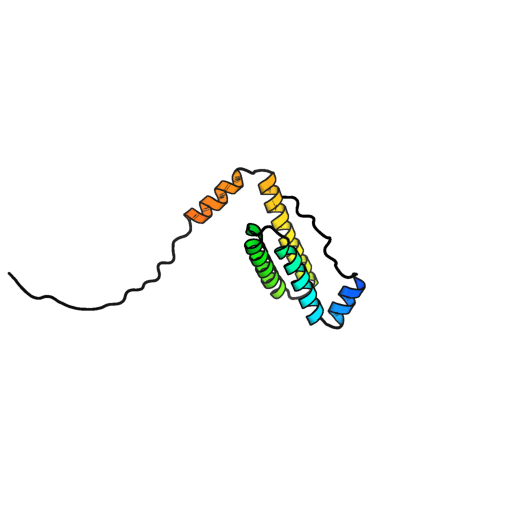A O 1
ATOM 718 N N . PRO A 1 92 ? 1.401 11.688 -24.823 1.00 71.56 92 PRO A N 1
ATOM 719 C CA . PRO A 1 92 ? 2.343 10.564 -24.821 1.00 71.56 92 PRO A CA 1
ATOM 720 C C . PRO A 1 92 ? 3.804 10.978 -25.072 1.00 71.56 92 PRO A C 1
ATOM 722 O O . PRO A 1 92 ? 4.730 10.289 -24.654 1.00 71.56 92 PRO A O 1
ATOM 725 N N . SER A 1 93 ? 4.022 12.107 -25.754 1.00 68.19 93 SER A N 1
ATOM 726 C CA . SER A 1 93 ? 5.344 12.641 -26.099 1.00 68.19 93 SER A CA 1
ATOM 727 C C . SER A 1 93 ? 6.028 13.418 -24.967 1.00 68.19 93 SER A C 1
ATOM 729 O O . SER A 1 93 ? 7.250 13.543 -24.987 1.00 68.19 93 SER A O 1
ATOM 731 N N . ALA A 1 94 ? 5.286 13.909 -23.966 1.00 60.41 94 ALA A N 1
ATOM 732 C CA . ALA A 1 94 ? 5.858 14.650 -22.835 1.00 60.41 94 ALA A CA 1
ATOM 733 C C . ALA A 1 94 ? 6.549 13.725 -21.814 1.00 60.41 94 ALA A C 1
ATOM 735 O O . ALA A 1 94 ? 7.490 14.127 -21.134 1.00 60.41 94 ALA A O 1
ATOM 736 N N . THR A 1 95 ? 6.126 12.459 -21.733 1.00 56.31 95 THR A N 1
ATOM 737 C CA . THR A 1 95 ? 6.658 11.481 -20.768 1.00 56.31 95 THR A CA 1
ATOM 738 C C . THR A 1 95 ? 8.131 11.138 -21.018 1.00 56.31 95 THR A C 1
ATOM 740 O O . THR A 1 95 ? 8.870 10.905 -20.067 1.00 56.31 95 THR A O 1
ATOM 743 N N . VAL A 1 96 ? 8.586 11.185 -22.275 1.00 55.69 96 VAL A N 1
ATOM 744 C CA . VAL A 1 96 ? 9.982 10.892 -22.650 1.00 55.69 96 VAL A CA 1
ATOM 745 C C . VAL A 1 96 ? 10.944 12.002 -22.197 1.00 55.69 96 VAL A C 1
ATOM 747 O O . VAL A 1 96 ? 12.112 11.738 -21.935 1.00 55.69 96 VAL A O 1
ATOM 750 N N . GLN A 1 97 ? 10.466 13.242 -22.056 1.00 49.56 97 GLN A N 1
ATOM 751 C CA . GLN A 1 97 ? 11.308 14.389 -21.694 1.00 49.56 97 GLN A CA 1
ATOM 752 C C . GLN A 1 97 ? 11.567 14.471 -20.180 1.00 49.56 97 GLN A C 1
ATOM 754 O O . GLN A 1 97 ? 12.679 14.788 -19.766 1.00 49.56 97 GLN A O 1
ATOM 759 N N . ALA A 1 98 ? 10.581 14.105 -19.351 1.00 53.88 98 ALA A N 1
ATOM 760 C CA . ALA A 1 98 ? 10.701 14.158 -17.891 1.00 53.88 98 ALA A CA 1
ATOM 761 C C . ALA A 1 98 ? 11.641 13.081 -17.305 1.00 53.88 98 ALA A C 1
ATOM 763 O O . ALA A 1 98 ? 12.338 13.345 -16.328 1.00 53.88 98 ALA A O 1
ATOM 764 N N . GLU A 1 99 ? 11.697 11.876 -17.892 1.00 53.84 99 GLU A N 1
ATOM 765 C CA . GLU A 1 99 ? 12.674 10.848 -17.483 1.00 53.84 99 GLU A CA 1
ATOM 766 C C . GLU A 1 99 ? 14.107 11.232 -17.891 1.00 53.84 99 GLU A C 1
ATOM 768 O O . GLU A 1 99 ? 15.043 11.020 -17.115 1.00 53.84 99 GLU A O 1
ATOM 773 N N . GLN A 1 100 ? 14.279 11.877 -19.051 1.00 49.72 100 GLN A N 1
ATOM 774 C CA . GLN A 1 100 ? 15.582 12.331 -19.540 1.00 49.72 100 GLN A CA 1
ATOM 775 C C . GLN A 1 100 ? 16.177 13.441 -18.652 1.00 49.72 100 GLN A C 1
ATOM 777 O O . GLN A 1 100 ? 17.326 13.329 -18.231 1.00 49.72 100 GLN A O 1
ATOM 782 N N . GLU A 1 101 ? 15.378 14.438 -18.251 1.00 50.91 101 GLU A N 1
ATOM 783 C CA . GLU A 1 101 ? 15.821 15.496 -17.322 1.00 50.91 101 GLU A CA 1
ATOM 784 C C . GLU A 1 101 ? 16.208 14.959 -15.934 1.00 50.91 101 GLU A C 1
ATOM 786 O O . GLU A 1 101 ? 17.098 15.505 -15.276 1.00 50.91 101 GLU A O 1
ATOM 791 N N . THR A 1 102 ? 15.567 13.885 -15.457 1.00 55.31 102 THR A N 1
ATOM 792 C CA . THR A 1 102 ? 15.964 13.266 -14.183 1.00 55.31 102 THR A CA 1
ATOM 793 C C . THR A 1 102 ? 17.277 12.500 -14.278 1.00 55.31 102 THR A C 1
ATOM 795 O O . THR A 1 102 ? 18.028 12.513 -13.309 1.00 55.31 102 THR A O 1
ATOM 798 N N . LEU A 1 103 ? 17.591 11.880 -15.420 1.00 52.94 103 LEU A N 1
ATOM 799 C CA . LEU A 1 103 ? 18.871 11.196 -15.638 1.00 52.94 103 LEU A CA 1
ATOM 800 C C . LEU A 1 103 ? 20.027 12.192 -15.793 1.00 52.94 103 LEU A C 1
ATOM 802 O O . LEU A 1 103 ? 21.103 11.959 -15.243 1.00 52.94 103 LEU A O 1
ATOM 806 N N . ASP A 1 104 ? 19.780 13.326 -16.449 1.00 51.50 104 ASP A N 1
ATOM 807 C CA . ASP A 1 104 ? 20.785 14.373 -16.665 1.00 51.50 104 ASP A CA 1
ATOM 808 C C . ASP A 1 104 ? 21.211 15.080 -15.358 1.00 51.50 104 ASP A C 1
ATOM 810 O O . ASP A 1 104 ? 22.308 15.630 -15.273 1.00 51.50 104 ASP A O 1
ATOM 814 N N . ASN A 1 105 ? 20.387 15.013 -14.304 1.00 57.28 105 ASN A N 1
ATOM 815 C CA . ASN A 1 105 ? 20.638 15.656 -13.007 1.00 57.28 105 ASN A CA 1
ATOM 816 C C . ASN A 1 105 ? 21.185 14.715 -11.910 1.00 57.28 105 ASN A C 1
ATOM 818 O O . ASN A 1 105 ? 21.379 15.141 -10.766 1.00 57.28 105 ASN A O 1
ATOM 822 N N . VAL A 1 106 ? 21.457 13.440 -12.214 1.00 51.59 106 VAL A N 1
ATOM 823 C CA . VAL A 1 106 ? 22.036 12.495 -11.241 1.00 51.59 106 VAL A CA 1
ATOM 824 C C . VAL A 1 106 ? 23.561 12.627 -11.231 1.00 51.59 106 VAL A C 1
ATOM 826 O O . VAL A 1 106 ? 24.273 12.015 -12.026 1.00 51.59 106 VAL A O 1
ATOM 829 N N . VAL A 1 107 ? 24.095 13.396 -10.280 1.00 59.66 107 VAL A N 1
ATOM 830 C CA . VAL A 1 107 ? 25.533 13.379 -9.967 1.00 59.66 107 VAL A CA 1
ATOM 831 C C . VAL A 1 107 ? 25.856 12.080 -9.222 1.00 59.66 107 VAL A C 1
ATOM 833 O O . VAL A 1 107 ? 25.326 11.821 -8.141 1.00 59.66 107 VAL A O 1
ATOM 836 N N . ALA A 1 108 ? 26.739 11.253 -9.788 1.00 52.91 108 ALA A N 1
ATOM 837 C CA . ALA A 1 108 ? 27.195 10.018 -9.158 1.00 52.91 108 ALA A CA 1
ATOM 838 C C . ALA A 1 108 ? 27.883 10.302 -7.809 1.00 52.91 108 ALA A C 1
ATOM 840 O O . ALA A 1 108 ? 28.831 11.086 -7.732 1.00 52.91 108 ALA A O 1
ATOM 841 N N . PHE A 1 109 ? 27.437 9.628 -6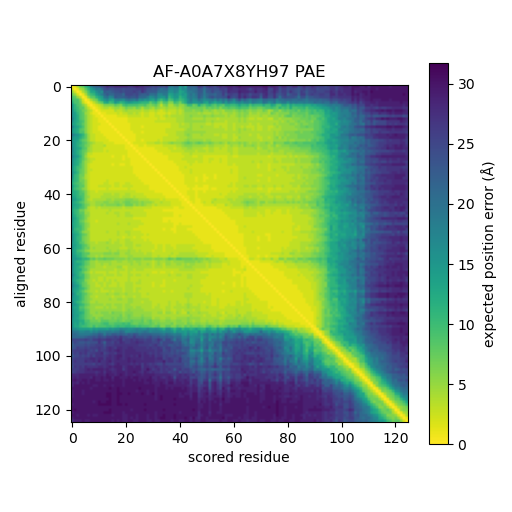.745 1.00 46.31 109 PHE A N 1
ATOM 842 C CA . PHE A 1 109 ? 28.073 9.691 -5.429 1.00 46.31 109 PHE A CA 1
ATOM 843 C C . PHE A 1 109 ? 29.447 9.004 -5.495 1.00 46.31 109 PHE A C 1
ATOM 845 O O . PHE A 1 109 ? 29.556 7.785 -5.348 1.00 46.31 109 PHE A O 1
ATOM 852 N N . ARG A 1 110 ? 30.513 9.773 -5.759 1.00 54.06 110 ARG A N 1
ATOM 853 C CA . ARG A 1 110 ? 31.893 9.277 -5.662 1.00 54.06 110 ARG A CA 1
ATOM 854 C C . ARG A 1 110 ? 32.205 8.984 -4.197 1.00 54.06 110 ARG A C 1
ATOM 856 O O . ARG A 1 110 ? 32.310 9.891 -3.376 1.00 54.06 110 ARG A O 1
ATOM 863 N N . ARG A 1 111 ? 32.352 7.702 -3.868 1.00 44.22 111 ARG A N 1
ATOM 864 C CA . ARG A 1 111 ? 32.910 7.261 -2.590 1.00 44.22 111 ARG A CA 1
ATOM 865 C C . ARG A 1 111 ? 34.409 7.554 -2.627 1.00 44.22 111 ARG A C 1
ATOM 867 O O . ARG A 1 111 ? 35.121 6.927 -3.401 1.00 44.22 111 ARG A O 1
ATOM 874 N N . ASN A 1 112 ? 34.871 8.503 -1.819 1.00 51.38 112 ASN A N 1
ATOM 875 C CA . ASN A 1 112 ? 36.299 8.731 -1.612 1.00 51.38 112 ASN A CA 1
ATOM 876 C C . ASN A 1 112 ? 36.892 7.517 -0.875 1.00 51.38 112 ASN A C 1
ATOM 878 O O . ASN A 1 112 ? 36.839 7.433 0.349 1.00 51.38 112 ASN A O 1
ATOM 882 N N . ALA A 1 113 ? 37.391 6.555 -1.639 1.00 51.25 113 ALA A N 1
ATOM 883 C CA . ALA A 1 113 ? 38.443 5.624 -1.259 1.00 51.25 113 ALA A CA 1
ATOM 884 C C . ALA A 1 113 ? 39.471 5.800 -2.383 1.00 51.25 113 ALA A C 1
ATOM 886 O O . ALA A 1 113 ? 39.116 5.645 -3.543 1.00 51.25 113 ALA A O 1
ATOM 887 N N . GLU A 1 114 ? 40.645 6.361 -2.132 1.00 44.84 114 GLU A N 1
ATOM 888 C CA . GLU A 1 114 ? 41.762 5.633 -1.538 1.00 44.84 114 GLU A CA 1
ATOM 889 C C . GLU A 1 114 ? 42.606 6.538 -0.630 1.00 44.84 114 GLU A C 1
ATOM 891 O O . GLU A 1 114 ? 42.850 7.711 -0.915 1.00 44.84 114 GLU A O 1
ATOM 896 N N . ALA A 1 115 ? 42.992 5.953 0.501 1.00 44.72 115 ALA A N 1
ATOM 897 C CA . ALA A 1 115 ? 43.954 6.477 1.450 1.00 44.72 115 ALA A CA 1
ATOM 898 C C . ALA A 1 115 ? 45.390 6.280 0.935 1.00 44.72 115 ALA A C 1
ATOM 900 O O . ALA A 1 115 ? 45.638 5.490 0.028 1.00 44.72 115 ALA A O 1
ATOM 901 N N . GLU A 1 116 ? 46.302 7.014 1.565 1.00 50.47 116 GLU A N 1
ATOM 902 C CA . GLU A 1 116 ? 47.758 6.901 1.484 1.00 50.47 116 GLU A CA 1
ATOM 903 C C . GLU A 1 116 ? 48.321 5.467 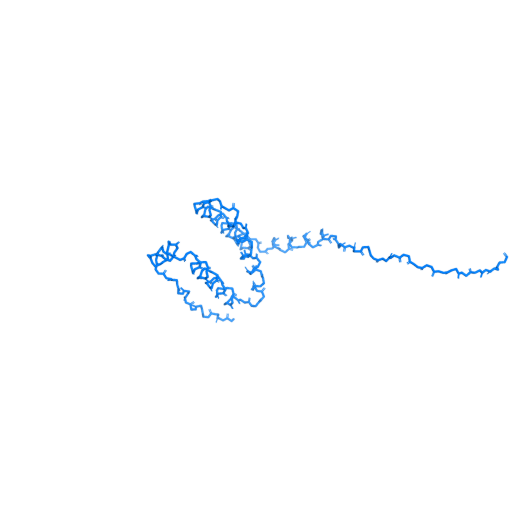1.430 1.00 50.47 116 GLU A C 1
ATOM 905 O O . GLU A 1 116 ? 47.887 4.611 2.194 1.00 50.47 116 GLU A O 1
ATOM 910 N N . GLU A 1 117 ? 49.368 5.281 0.616 1.00 43.19 117 GLU A N 1
ATOM 911 C CA . GLU A 1 117 ? 50.603 4.511 0.890 1.00 43.19 117 GLU A CA 1
ATOM 912 C C . GLU A 1 117 ? 51.644 4.936 -0.178 1.00 43.19 117 GLU A C 1
ATOM 914 O O . GLU A 1 117 ? 51.400 4.836 -1.377 1.00 43.19 117 GLU A O 1
ATOM 919 N N . ASP A 1 118 ? 52.653 5.742 0.167 1.00 45.78 118 ASP A N 1
ATOM 920 C CA . ASP A 1 118 ? 54.012 5.341 0.586 1.00 45.78 118 ASP A CA 1
ATOM 921 C C . ASP A 1 118 ? 54.797 4.505 -0.455 1.00 45.78 118 ASP A C 1
ATOM 923 O O . ASP A 1 118 ? 54.564 3.310 -0.618 1.00 45.78 118 ASP A O 1
ATOM 927 N N . LYS A 1 119 ? 55.785 5.122 -1.129 1.00 42.94 119 LYS A N 1
ATOM 928 C CA . LYS A 1 119 ? 57.233 4.842 -0.960 1.00 42.94 119 LYS A CA 1
ATOM 929 C C . LYS A 1 119 ? 58.080 5.559 -2.008 1.00 42.94 119 LYS A C 1
ATOM 931 O O . LYS A 1 119 ? 57.795 5.548 -3.201 1.00 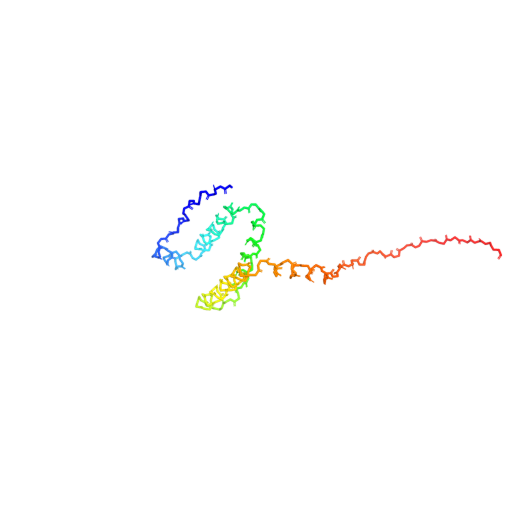42.94 119 LYS A O 1
ATOM 936 N N . GLY A 1 120 ? 59.149 6.187 -1.524 1.00 45.81 120 GLY A N 1
ATOM 937 C CA . GLY A 1 120 ? 60.075 6.979 -2.321 1.00 45.81 120 GLY A CA 1
ATOM 938 C C . GLY A 1 120 ? 60.880 6.200 -3.360 1.00 45.81 120 GLY A C 1
ATOM 939 O O . GLY A 1 120 ? 60.992 4.978 -3.345 1.00 45.81 120 GLY A O 1
ATOM 940 N N . THR A 1 121 ? 61.530 6.956 -4.234 1.00 41.28 121 THR A N 1
ATOM 941 C CA . THR A 1 121 ? 62.757 6.538 -4.908 1.00 41.28 121 THR A CA 1
ATOM 942 C C . THR A 1 121 ? 63.662 7.759 -4.992 1.00 41.28 121 THR A C 1
ATOM 944 O O . THR A 1 121 ? 63.255 8.826 -5.450 1.00 41.28 121 THR A O 1
ATOM 947 N N . LYS A 1 122 ? 64.854 7.592 -4.421 1.00 48.34 122 LYS A N 1
ATOM 948 C CA . LYS A 1 122 ? 65.986 8.505 -4.505 1.00 48.34 122 LYS A CA 1
ATOM 949 C C . LYS A 1 122 ? 66.594 8.473 -5.914 1.00 48.34 122 LYS A C 1
ATOM 951 O O . LYS A 1 122 ? 66.446 7.489 -6.629 1.00 48.34 122 LYS A O 1
ATOM 956 N N . ASP A 1 123 ? 67.382 9.515 -6.151 1.00 42.41 123 ASP A N 1
ATOM 957 C CA . ASP A 1 123 ? 68.575 9.584 -6.998 1.00 42.41 123 ASP A CA 1
ATOM 958 C C . ASP A 1 123 ? 68.460 10.193 -8.412 1.00 42.41 123 ASP A C 1
ATOM 960 O O . ASP A 1 123 ? 67.757 9.717 -9.297 1.00 42.41 123 ASP A O 1
ATOM 964 N N . GLU A 1 124 ? 69.304 11.227 -8.565 1.00 41.28 124 GLU A N 1
ATOM 965 C CA . GLU A 1 124 ? 70.209 11.501 -9.693 1.00 41.28 124 GLU A CA 1
ATOM 966 C C . GLU A 1 124 ? 69.802 12.597 -10.701 1.00 41.28 124 GLU A C 1
ATOM 968 O O . GLU A 1 124 ? 69.188 12.336 -11.733 1.00 41.28 124 GLU A O 1
ATOM 973 N N . LYS A 1 125 ? 70.230 13.847 -10.452 1.00 36.28 125 LYS A N 1
ATOM 974 C CA . LYS A 1 125 ? 71.481 14.402 -11.017 1.00 36.28 125 LYS A CA 1
ATOM 975 C C . LYS A 1 125 ? 71.864 15.749 -10.400 1.00 36.28 125 LYS A C 1
ATOM 977 O O . LYS A 1 125 ? 70.948 16.558 -10.141 1.00 36.28 125 LYS A O 1
#

Solvent-accessible surface area (backbone atoms only — not comparable to full-atom values): 7867 Å² total; per-residue (Å²): 135,87,79,84,77,74,79,82,87,73,77,55,69,69,56,50,54,49,32,52,72,77,37,51,66,61,39,51,50,52,52,52,53,53,51,50,53,56,40,69,72,41,59,75,87,50,28,64,59,47,51,53,50,50,55,49,50,51,61,55,46,74,70,40,92,45,72,68,55,34,51,53,52,51,51,53,54,51,49,52,54,52,50,53,52,50,45,46,73,74,40,66,76,59,59,65,54,60,58,50,58,54,61,76,65,63,77,78,85,77,73,93,76,83,79,92,80,92,80,89,81,85,89,89,134

Organism: NCBI:txid2726741

Sequence (125 aa):
MTTSSSPLKVPKFDELMALAKNDPSEFDRLKQSLCDQVISAASGDMQPRLRAQQSHIDRVVARCKNPIHTNVVLMNELQKQVMKFREVLSNPSATVQAEQETLDNVVAFRRNAEAEEDKGTKDEK

Foldseek 3Di:
DDQPDDDQDDDDPVVLVCCCVPPVPVNVVVVVVSLVVVLVSDDPVCNVVSVVVVVVLVVQLVPDPDPVSNVVSVVVSVVVVVVVVVCCVVCVPVVVVVVVVVVVPDDDDDDDDDDDDDDDDDDDD

Secondary structure (DSSP, 8-state):
-----PPP-PPPHHHHHHHHHH-HHHHHHHHHHHHHHHHHHS-TTTHHHHHHHHHHHHHHHTT-SSHHHHHHHHHHHHHHHHHHHHHHHH-TTTHHHHHHHHHHT--------------------

pLDDT: mean 78.99, std 20.6, range [33.12, 96.56]

InterPro domains:
  IPR021482 Protein of unknown function DUF3135 [PF11333] (10-89)

Radius of gyration: 24.76 Å; Cα contacts (8 Å, |Δi|>4): 29; chains: 1; bounding box: 90×30×43 Å